Protein AF-J2Z4X3-F1 (afdb_monomer_lite)

Secondary structure (DSSP, 8-state):
------TTSPPTTPPPPSTTPPPTT---SHHHHHHHHHHTS-GGG-TT--EEEEEE-HHHH-SSHHHHHHHHHHHHHHHHHTT--EEEEEE--HHHHHHHHH-GGG-TT-EEE-SSSEEEGGGS-HHHHHHHHHS--BS--

Organism: NCBI:txid1185325

Radius of gyration: 15.67 Å; chains: 1; bounding box: 41×29×43 Å

InterPro domains:
  IPR001150 Glycine radical domain [PF01228] (16-121)
  IPR001150 Glycine radical domain [PS51149] (18-141)
  IPR019777 Formate C-acetyltransferase glycine radical, conserved site [PS00850] (111-119)
  IPR050244 Autonomous Glycyl Radical Cofactor [PTHR30191] (1-140)

Foldseek 3Di:
DCDAQDPVGDHPPDDAAAFQFDGQPPDDPFDLVRLLVQQPPDCVVVVVDGWDEAAAEQVQQHPDPVSNVVSVVVSVVVSVVSNNTYYHYHHDDLVVLVVCLVCVVVQVPCWGDGHRDIDRLVPDDPVVSVVVSSHDHTPHD

Sequence (141 aa):
KNTGTTPNGRQAGEPFSPGANPAYGAEQNGALASLLSTAKIPYKYARDGISNTFGVTPRTLGNDISSQEDTLVNMVDGYMENKGMHLNINVFNRDTLKDAQAHPEKYPTLTVRVSGYCVYFADLTKEQQDDVISRTYFEAM

pLDDT: mean 95.22, std 3.19, range [82.31, 98.25]

Structure (mmCIF, N/CA/C/O backbone):
data_AF-J2Z4X3-F1
#
_entry.id   AF-J2Z4X3-F1
#
loop_
_atom_site.group_PDB
_atom_site.id
_atom_site.type_symbol
_atom_site.label_atom_id
_atom_site.label_alt_id
_atom_site.label_comp_id
_atom_site.label_asym_id
_atom_site.label_entity_id
_atom_site.label_seq_id
_atom_site.pdbx_PDB_ins_code
_atom_site.Cartn_x
_atom_site.Cartn_y
_atom_site.Cartn_z
_atom_site.occupancy
_atom_site.B_iso_or_equiv
_atom_site.auth_seq_id
_atom_site.auth_comp_id
_atom_site.auth_asym_id
_atom_site.auth_atom_id
_atom_site.pdbx_PDB_model_num
ATOM 1 N N . LYS A 1 1 ? -6.442 -7.271 -17.868 1.00 86.06 1 LYS A N 1
ATOM 2 C CA . LYS A 1 1 ? -7.444 -7.772 -18.849 1.00 86.06 1 LYS A CA 1
ATOM 3 C C . LYS A 1 1 ? -6.843 -8.172 -20.195 1.00 86.06 1 LYS A C 1
ATOM 5 O O . LYS A 1 1 ? -6.970 -9.329 -20.556 1.00 86.06 1 LYS A O 1
ATOM 10 N N . ASN A 1 2 ? -6.139 -7.288 -20.908 1.00 95.69 2 ASN A N 1
ATOM 11 C CA . ASN A 1 2 ? -5.656 -7.576 -22.274 1.00 95.69 2 ASN A CA 1
ATOM 12 C C . ASN A 1 2 ? -4.295 -8.301 -22.343 1.00 95.69 2 ASN A C 1
ATOM 14 O O . ASN A 1 2 ? -3.646 -8.291 -23.383 1.00 95.69 2 ASN A O 1
ATOM 18 N N . THR A 1 3 ? -3.853 -8.914 -21.245 1.00 96.75 3 THR A N 1
ATOM 19 C CA . THR A 1 3 ? -2.554 -9.593 -21.157 1.00 96.75 3 THR A CA 1
ATOM 20 C C . THR A 1 3 ? -2.775 -11.050 -20.775 1.00 96.75 3 THR A C 1
ATOM 22 O O . THR A 1 3 ? -3.434 -11.326 -19.766 1.00 96.75 3 THR A O 1
ATOM 25 N N . GLY A 1 4 ? -2.211 -11.969 -21.564 1.00 98.12 4 GLY A N 1
ATOM 26 C CA . GLY A 1 4 ? -2.208 -13.406 -21.276 1.00 98.12 4 GLY A CA 1
ATOM 27 C C . GLY A 1 4 ? -1.395 -13.763 -20.027 1.00 98.12 4 GLY A C 1
ATOM 28 O O . GLY A 1 4 ? -0.833 -12.886 -19.371 1.00 98.12 4 GLY A O 1
ATOM 29 N N . THR A 1 5 ? -1.340 -15.048 -19.685 1.00 97.75 5 THR A N 1
ATOM 30 C CA . THR A 1 5 ? -0.544 -15.546 -18.552 1.00 97.75 5 THR A CA 1
ATOM 31 C C . THR A 1 5 ? 0.931 -15.161 -18.708 1.00 97.75 5 THR A C 1
ATOM 33 O O . THR A 1 5 ? 1.484 -15.263 -19.803 1.00 97.75 5 THR A O 1
ATOM 36 N N . THR A 1 6 ? 1.570 -14.703 -17.628 1.00 96.69 6 THR A N 1
ATOM 37 C CA . THR A 1 6 ? 2.974 -14.249 -17.635 1.00 96.69 6 THR A CA 1
ATOM 38 C C . THR A 1 6 ? 3.897 -15.198 -16.855 1.00 96.69 6 THR A C 1
ATOM 40 O O . THR A 1 6 ? 3.429 -15.891 -15.952 1.00 96.69 6 THR A O 1
ATOM 43 N N . PRO A 1 7 ? 5.218 -15.237 -17.147 1.00 96.94 7 PRO A N 1
ATOM 44 C CA . PRO A 1 7 ? 6.154 -16.182 -16.513 1.00 96.94 7 PRO A CA 1
ATOM 45 C C . PRO A 1 7 ? 6.266 -16.089 -14.986 1.00 96.94 7 PRO A C 1
ATOM 47 O O . PRO A 1 7 ? 6.713 -17.034 -14.350 1.00 96.94 7 PRO A O 1
ATOM 50 N N . ASN A 1 8 ? 5.849 -14.970 -14.387 1.00 93.25 8 ASN A N 1
ATOM 51 C CA . ASN A 1 8 ? 5.775 -14.808 -12.933 1.00 93.25 8 ASN A CA 1
ATOM 52 C C . ASN A 1 8 ? 4.566 -15.523 -12.289 1.00 93.25 8 ASN A C 1
ATOM 54 O O . ASN A 1 8 ? 4.345 -15.359 -11.096 1.00 93.25 8 ASN A O 1
ATOM 58 N N . GLY A 1 9 ? 3.761 -16.259 -13.064 1.00 94.00 9 GLY A N 1
ATOM 59 C CA . GLY A 1 9 ? 2.614 -17.032 -12.579 1.00 94.00 9 GLY A CA 1
ATOM 60 C C . GLY A 1 9 ? 1.271 -16.294 -12.589 1.00 94.00 9 GLY A C 1
ATOM 61 O O . GLY A 1 9 ? 0.242 -16.940 -12.391 1.00 94.00 9 GLY A O 1
ATOM 62 N N . ARG A 1 10 ? 1.249 -14.981 -12.870 1.00 94.38 10 ARG A N 1
ATOM 63 C CA . ARG A 1 10 ? 0.004 -14.202 -13.007 1.00 94.38 10 ARG A CA 1
ATOM 64 C C . ARG A 1 10 ? -0.816 -14.725 -14.190 1.00 94.38 10 ARG A C 1
ATOM 66 O O . ARG A 1 10 ? -0.295 -14.837 -15.304 1.00 94.38 10 ARG A O 1
ATOM 73 N N . GLN A 1 11 ? -2.095 -15.010 -13.966 1.00 95.38 11 GLN A N 1
ATOM 74 C CA . GLN A 1 11 ? -2.986 -15.600 -14.964 1.00 95.38 11 GLN A CA 1
ATOM 75 C C . GLN A 1 11 ? -3.480 -14.572 -15.987 1.00 95.38 11 GLN A C 1
ATOM 77 O O . GLN A 1 11 ? -3.442 -13.354 -15.778 1.00 95.38 11 GLN A O 1
ATOM 82 N N . ALA A 1 12 ? -3.945 -15.058 -17.138 1.00 97.00 12 ALA A N 1
ATOM 83 C CA . ALA A 1 12 ? -4.547 -14.210 -18.158 1.00 97.00 12 ALA A CA 1
ATOM 84 C C . ALA A 1 12 ? -5.701 -13.380 -17.573 1.00 97.00 12 ALA A C 1
ATOM 86 O O . ALA A 1 12 ? -6.547 -13.883 -16.841 1.00 97.00 12 ALA A O 1
ATOM 87 N N . GLY A 1 13 ? -5.736 -12.089 -17.901 1.00 92.69 13 GLY A N 1
ATOM 88 C CA . GLY A 1 13 ? -6.822 -11.205 -17.478 1.00 92.69 13 GLY A CA 1
ATOM 89 C C . GLY A 1 13 ? -6.645 -10.539 -16.110 1.00 92.69 13 GLY A C 1
ATOM 90 O O . GLY A 1 13 ? -7.099 -9.398 -15.984 1.00 92.69 13 GLY A O 1
ATOM 91 N N . GLU A 1 14 ? -5.932 -11.165 -15.165 1.00 91.00 14 GLU A N 1
ATOM 92 C CA . GLU A 1 14 ? -5.686 -10.625 -13.814 1.00 91.00 14 GLU A CA 1
ATOM 93 C C . GLU A 1 14 ? -5.062 -9.212 -13.833 1.00 91.00 14 GLU A C 1
ATOM 95 O O . GLU A 1 14 ? -4.327 -8.863 -14.767 1.00 91.00 14 GLU A O 1
ATOM 100 N N . PRO A 1 15 ? -5.339 -8.363 -12.833 1.00 89.56 15 PRO A N 1
ATOM 101 C CA . PRO A 1 15 ? -4.720 -7.044 -12.738 1.00 89.56 15 PRO A CA 1
ATOM 102 C C . PRO A 1 15 ? -3.194 -7.132 -12.559 1.00 89.56 15 PRO A C 1
ATOM 104 O O . PRO A 1 15 ? -2.659 -8.094 -12.009 1.00 89.56 15 PRO A O 1
ATOM 107 N N . PHE A 1 16 ? -2.485 -6.112 -13.047 1.00 91.88 16 PHE A N 1
ATOM 108 C CA . PHE A 1 16 ? -1.125 -5.829 -12.589 1.00 91.88 16 PHE A CA 1
ATOM 109 C C . PHE A 1 16 ? -1.182 -5.030 -11.289 1.00 91.88 16 PHE A C 1
ATOM 111 O O . PHE A 1 16 ? -2.195 -4.400 -10.989 1.00 91.88 16 PHE A O 1
ATOM 118 N N . SER A 1 17 ? -0.073 -5.014 -10.556 1.00 91.38 17 SER A N 1
ATOM 119 C CA . SER A 1 17 ? 0.077 -4.124 -9.413 1.00 91.38 17 SER A CA 1
ATOM 120 C C . SER A 1 17 ? 0.011 -2.647 -9.846 1.00 91.38 17 SER A C 1
ATOM 122 O O . SER A 1 17 ? 0.389 -2.307 -10.972 1.00 91.38 17 SER A O 1
ATOM 124 N N . PRO A 1 18 ? -0.497 -1.749 -8.983 1.00 91.69 18 PRO A N 1
ATOM 125 C CA . PRO A 1 18 ? -0.643 -0.339 -9.319 1.00 91.69 18 PRO A CA 1
ATOM 126 C C . PRO A 1 18 ? 0.721 0.359 -9.340 1.00 91.69 18 PRO A C 1
ATOM 128 O O . PRO A 1 18 ? 1.519 0.210 -8.419 1.00 91.69 18 PRO A O 1
ATOM 131 N N . GLY A 1 19 ? 0.976 1.174 -10.363 1.00 93.62 19 GLY A N 1
ATOM 132 C CA . GLY A 1 19 ? 2.198 1.974 -10.445 1.00 93.62 19 GLY A CA 1
ATOM 133 C C . GLY A 1 19 ? 3.475 1.130 -10.353 1.00 93.62 19 GLY A C 1
ATOM 134 O O . GLY A 1 19 ? 3.713 0.260 -11.185 1.00 93.62 19 GLY A O 1
ATOM 135 N N . ALA A 1 20 ? 4.306 1.423 -9.353 1.00 96.06 20 ALA A N 1
ATOM 136 C CA . ALA A 1 20 ? 5.591 0.775 -9.103 1.00 96.06 20 ALA A CA 1
ATOM 137 C C . ALA A 1 20 ? 5.541 -0.296 -7.997 1.00 96.06 20 ALA A C 1
ATOM 139 O O . ALA A 1 20 ? 6.591 -0.771 -7.563 1.00 96.06 20 ALA A O 1
ATOM 140 N N . ASN A 1 21 ? 4.348 -0.666 -7.522 1.00 94.62 21 ASN A N 1
ATOM 141 C CA . ASN A 1 21 ? 4.187 -1.700 -6.506 1.00 94.62 21 ASN A CA 1
ATOM 142 C C . ASN A 1 21 ? 4.754 -3.055 -6.967 1.00 94.62 21 ASN A C 1
ATOM 144 O O . ASN A 1 21 ? 4.632 -3.404 -8.151 1.00 94.62 21 ASN A O 1
ATOM 148 N N . PRO A 1 22 ? 5.267 -3.882 -6.038 1.00 93.06 22 PRO A N 1
ATOM 149 C CA . PRO A 1 22 ? 5.537 -5.285 -6.322 1.00 93.06 22 PRO A CA 1
ATOM 150 C C . PRO A 1 22 ? 4.289 -5.999 -6.849 1.00 93.06 22 PRO A C 1
ATOM 152 O O . PRO A 1 22 ? 3.156 -5.618 -6.550 1.00 93.06 22 PRO A O 1
ATOM 155 N N . ALA A 1 23 ? 4.497 -7.047 -7.646 1.00 90.81 23 ALA A N 1
ATOM 156 C CA . ALA A 1 23 ? 3.396 -7.900 -8.077 1.00 90.81 23 ALA A CA 1
ATOM 157 C C . ALA A 1 23 ? 2.704 -8.525 -6.855 1.00 90.81 23 ALA A C 1
ATOM 159 O O . ALA A 1 23 ? 3.366 -8.860 -5.874 1.00 90.81 23 ALA A O 1
ATOM 160 N N . TYR A 1 24 ? 1.388 -8.719 -6.929 1.00 85.44 24 TYR A N 1
ATOM 161 C CA . TYR A 1 24 ? 0.629 -9.293 -5.821 1.00 85.44 24 TYR A CA 1
ATOM 162 C C . TYR A 1 24 ? 1.191 -10.657 -5.401 1.00 85.44 24 TYR A C 1
ATOM 164 O O . TYR A 1 24 ? 1.399 -11.538 -6.235 1.00 85.44 24 TYR A O 1
ATOM 172 N N . GLY A 1 25 ? 1.470 -10.805 -4.103 1.00 82.31 25 GLY A N 1
ATOM 173 C CA . GLY A 1 25 ? 2.070 -12.010 -3.521 1.00 82.31 25 GLY A CA 1
ATOM 174 C C . GLY A 1 25 ? 3.597 -12.109 -3.649 1.00 82.31 25 GLY A C 1
ATOM 175 O O . GLY A 1 25 ? 4.185 -13.055 -3.122 1.00 82.31 25 GLY A O 1
ATOM 176 N N . ALA A 1 26 ? 4.260 -11.151 -4.307 1.00 87.25 26 ALA A N 1
ATOM 177 C CA . ALA A 1 26 ? 5.722 -11.112 -4.383 1.00 87.25 26 ALA A CA 1
ATOM 178 C C . ALA A 1 26 ? 6.370 -10.580 -3.092 1.00 87.25 26 ALA A C 1
ATOM 180 O O . ALA A 1 26 ? 7.555 -10.817 -2.854 1.00 87.25 26 ALA A O 1
ATOM 181 N N . GLU A 1 27 ? 5.625 -9.860 -2.251 1.00 88.06 27 GLU A N 1
ATOM 182 C CA . GLU A 1 27 ? 6.151 -9.335 -0.993 1.00 88.06 27 GLU A CA 1
ATOM 183 C C . GLU A 1 27 ? 6.170 -10.413 0.096 1.00 88.06 27 GLU A C 1
ATOM 185 O O . GLU A 1 27 ? 5.135 -10.772 0.647 1.00 88.06 27 GLU A O 1
ATOM 190 N N . GLN A 1 28 ? 7.361 -10.918 0.430 1.00 87.00 28 GLN A N 1
ATOM 191 C CA . GLN A 1 28 ? 7.529 -12.003 1.415 1.00 87.00 28 GLN A CA 1
ATOM 192 C C . GLN A 1 28 ? 8.385 -11.624 2.633 1.00 87.00 28 GLN A C 1
ATOM 194 O O . GLN A 1 28 ? 8.556 -12.433 3.536 1.00 87.00 28 GLN A O 1
ATOM 199 N N . ASN A 1 29 ? 8.918 -10.397 2.671 1.00 92.44 29 ASN A N 1
ATOM 200 C CA . ASN A 1 29 ? 9.919 -9.967 3.658 1.00 92.44 29 ASN A CA 1
ATOM 201 C C . ASN A 1 29 ? 9.482 -8.747 4.495 1.00 92.44 29 ASN A C 1
ATOM 203 O O . ASN A 1 29 ? 10.336 -8.030 5.005 1.00 92.44 29 ASN A O 1
ATOM 207 N N . GLY A 1 30 ? 8.176 -8.485 4.601 1.00 92.75 30 GLY A N 1
ATOM 208 C CA . GLY A 1 30 ? 7.639 -7.380 5.407 1.00 92.75 30 GLY A CA 1
ATOM 209 C C . GLY A 1 3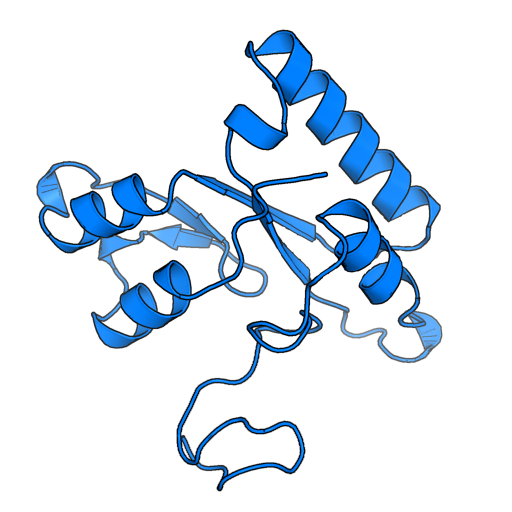0 ? 7.545 -6.029 4.687 1.00 92.75 30 GLY A C 1
ATOM 210 O O . GLY A 1 30 ? 7.945 -5.871 3.524 1.00 92.75 30 GLY A O 1
ATOM 211 N N . ALA A 1 31 ? 6.966 -5.059 5.394 1.00 94.00 31 ALA A N 1
ATOM 212 C CA . ALA A 1 31 ? 6.672 -3.717 4.904 1.00 94.00 31 ALA A CA 1
ATOM 213 C C . ALA A 1 31 ? 7.931 -2.947 4.486 1.00 94.00 31 ALA A C 1
ATOM 215 O O . ALA A 1 31 ? 7.997 -2.423 3.369 1.00 94.00 31 ALA A O 1
ATOM 216 N N . LEU A 1 32 ? 8.952 -2.904 5.345 1.00 95.12 32 LEU A N 1
ATOM 217 C CA . LEU A 1 32 ? 10.172 -2.132 5.111 1.00 95.12 32 LEU A CA 1
ATOM 218 C C . LEU A 1 32 ? 10.943 -2.658 3.904 1.00 95.12 32 LEU A C 1
ATOM 220 O O . LEU A 1 32 ? 11.414 -1.873 3.081 1.00 95.12 32 LEU A O 1
ATOM 224 N N . ALA A 1 33 ? 11.025 -3.979 3.736 1.00 95.81 33 ALA A N 1
ATOM 225 C CA . ALA A 1 33 ? 11.686 -4.573 2.578 1.00 95.81 33 ALA A CA 1
ATOM 226 C C . ALA A 1 33 ? 10.986 -4.196 1.258 1.00 95.81 33 ALA A C 1
ATOM 228 O O . ALA A 1 33 ? 11.661 -3.915 0.261 1.00 95.81 33 ALA A O 1
ATOM 229 N N . SER A 1 34 ? 9.649 -4.148 1.248 1.00 95.81 34 SER A N 1
ATOM 230 C CA . SER A 1 34 ? 8.866 -3.710 0.084 1.00 95.81 34 SER A CA 1
ATOM 231 C C . SER A 1 34 ? 9.103 -2.228 -0.239 1.00 95.81 34 SER A C 1
ATOM 233 O O . SER A 1 34 ? 9.419 -1.870 -1.383 1.00 95.81 34 SER A O 1
ATOM 235 N N . LEU A 1 35 ? 9.053 -1.366 0.782 1.00 96.69 35 LEU A N 1
ATOM 236 C CA . LEU A 1 35 ? 9.318 0.067 0.644 1.00 96.69 35 LEU A CA 1
ATOM 237 C C . LEU A 1 35 ? 10.732 0.329 0.112 1.00 96.69 35 LEU A C 1
ATOM 239 O O . LEU A 1 35 ? 10.895 1.009 -0.903 1.00 96.69 35 LEU A O 1
ATOM 243 N N . LEU A 1 36 ? 11.752 -0.276 0.723 1.00 96.81 36 LEU A N 1
ATOM 244 C CA . LEU A 1 36 ? 13.150 -0.114 0.316 1.00 96.81 36 LEU A CA 1
ATOM 245 C C . LEU A 1 36 ? 13.441 -0.707 -1.068 1.00 96.81 36 LEU A C 1
ATOM 247 O O . LEU A 1 36 ? 14.344 -0.240 -1.759 1.00 96.81 36 LEU A O 1
ATOM 251 N N . SER A 1 37 ? 12.683 -1.713 -1.509 1.00 96.88 37 SER A N 1
ATOM 252 C CA . SER A 1 37 ? 12.787 -2.224 -2.882 1.00 96.88 37 SER A CA 1
ATOM 253 C C . SER A 1 37 ? 12.279 -1.201 -3.894 1.00 96.88 37 SER A C 1
ATOM 255 O O . SER A 1 37 ? 12.948 -0.945 -4.894 1.00 96.88 37 SER A O 1
ATOM 257 N N . THR A 1 38 ? 11.150 -0.555 -3.603 1.00 96.69 38 THR A N 1
ATOM 258 C CA . THR A 1 38 ? 10.578 0.486 -4.471 1.00 96.69 38 THR A CA 1
ATOM 259 C C . THR A 1 38 ? 11.445 1.748 -4.494 1.00 96.69 38 THR A C 1
ATOM 261 O O . THR A 1 38 ? 11.625 2.362 -5.544 1.00 96.69 38 THR A O 1
ATOM 264 N N . ALA A 1 39 ? 12.050 2.112 -3.359 1.00 97.69 39 ALA A N 1
ATOM 265 C CA . ALA A 1 39 ? 12.937 3.272 -3.235 1.00 97.69 39 ALA A CA 1
ATOM 266 C C . ALA A 1 39 ? 14.198 3.182 -4.123 1.00 97.69 39 ALA A C 1
ATOM 268 O O . ALA A 1 39 ? 14.789 4.197 -4.487 1.00 97.69 39 ALA A O 1
ATOM 269 N N . LYS A 1 40 ? 14.594 1.971 -4.542 1.00 97.75 40 LYS A N 1
ATOM 270 C CA . LYS A 1 40 ? 15.730 1.761 -5.456 1.00 97.75 40 LYS A CA 1
ATOM 271 C C . LYS A 1 40 ? 15.450 2.194 -6.894 1.00 97.75 40 LYS A C 1
ATOM 273 O O . LYS A 1 40 ? 16.398 2.281 -7.678 1.00 97.75 40 LYS A O 1
ATOM 278 N N . ILE A 1 41 ? 14.192 2.442 -7.271 1.00 97.69 41 ILE A N 1
ATOM 279 C CA . ILE A 1 41 ? 13.851 2.859 -8.632 1.00 97.69 41 ILE A CA 1
ATOM 280 C C . ILE A 1 41 ? 14.428 4.266 -8.871 1.00 97.69 41 ILE A C 1
ATOM 282 O O . ILE A 1 41 ? 14.057 5.224 -8.193 1.00 97.69 41 ILE A O 1
ATOM 286 N N . PRO A 1 42 ? 15.351 4.432 -9.833 1.00 96.88 42 PRO A N 1
ATOM 287 C CA . PRO A 1 42 ? 16.065 5.689 -10.008 1.00 96.88 42 PRO A CA 1
ATOM 288 C C . PRO A 1 42 ? 15.158 6.763 -10.620 1.00 96.88 42 PRO A C 1
ATOM 290 O O . PRO A 1 42 ? 14.951 6.790 -11.834 1.00 96.88 42 PRO A O 1
ATOM 293 N N . TYR A 1 43 ? 14.709 7.721 -9.803 1.00 96.62 43 TYR A N 1
ATOM 294 C CA . TYR A 1 43 ? 13.852 8.833 -10.244 1.00 96.62 43 TYR A CA 1
ATOM 295 C C . TYR A 1 43 ? 14.397 9.605 -11.457 1.00 96.62 43 TYR A C 1
ATOM 297 O O . TYR A 1 43 ? 13.634 10.035 -12.317 1.00 96.62 43 TYR A O 1
ATOM 305 N N . LYS A 1 44 ? 15.726 9.702 -11.613 1.00 97.12 44 LYS A N 1
ATOM 306 C CA . LYS A 1 44 ? 16.347 10.326 -12.798 1.00 97.12 44 LYS A CA 1
ATOM 307 C C . LYS A 1 44 ? 15.892 9.723 -14.138 1.00 97.12 44 LYS A C 1
ATOM 309 O O . LYS A 1 44 ? 15.930 10.426 -15.144 1.00 97.12 44 LYS A O 1
ATOM 314 N N . TYR A 1 45 ? 15.465 8.458 -14.151 1.00 97.81 45 TYR A N 1
ATOM 315 C CA . TYR A 1 45 ? 14.945 7.764 -15.334 1.00 97.81 45 TYR A CA 1
ATOM 316 C C . TYR A 1 45 ? 13.411 7.658 -15.350 1.00 97.81 45 TYR A C 1
ATOM 318 O O . TYR A 1 45 ? 12.852 7.202 -16.339 1.00 97.81 45 TYR A O 1
ATOM 326 N N . ALA A 1 46 ? 12.732 8.110 -14.294 1.00 97.06 46 ALA A N 1
ATOM 327 C CA . ALA A 1 46 ? 11.279 8.072 -14.134 1.00 97.06 46 ALA A CA 1
ATOM 328 C C . ALA A 1 46 ? 10.765 9.422 -13.601 1.00 97.06 46 ALA A C 1
ATOM 330 O O . ALA A 1 46 ? 10.080 9.490 -12.584 1.00 97.06 46 ALA A O 1
ATOM 331 N N . ARG A 1 47 ? 11.139 10.518 -14.279 1.00 96.44 47 ARG A N 1
ATOM 332 C CA . ARG A 1 47 ? 10.849 11.897 -13.834 1.00 96.44 47 ARG A CA 1
ATOM 333 C C . ARG A 1 47 ? 9.367 12.283 -13.872 1.00 96.44 47 ARG A C 1
ATOM 335 O O . ARG A 1 47 ? 9.007 13.291 -13.284 1.00 96.44 47 ARG A O 1
ATOM 342 N N . ASP A 1 48 ? 8.538 11.492 -14.548 1.00 96.75 48 ASP A N 1
ATOM 343 C CA . ASP A 1 48 ? 7.074 11.628 -14.516 1.00 96.75 48 ASP A CA 1
ATOM 344 C C . ASP A 1 48 ? 6.464 11.034 -13.232 1.00 96.75 48 ASP A C 1
ATOM 346 O O . ASP A 1 48 ? 5.366 11.381 -12.814 1.00 96.75 48 ASP A O 1
ATOM 350 N N . GLY A 1 49 ? 7.229 10.181 -12.552 1.00 95.25 49 GLY A N 1
ATOM 351 C CA . GLY A 1 49 ? 6.975 9.766 -11.191 1.00 95.25 49 GLY A CA 1
ATOM 352 C C . GLY A 1 49 ? 7.021 8.261 -10.957 1.00 95.25 49 GLY A C 1
ATOM 353 O O . GLY A 1 49 ? 7.101 7.453 -11.877 1.00 95.25 49 GLY A O 1
ATOM 354 N N . ILE A 1 50 ? 7.013 7.889 -9.678 1.00 97.44 50 ILE A N 1
ATOM 355 C CA . ILE A 1 50 ? 7.134 6.521 -9.174 1.00 97.44 50 ILE A CA 1
ATOM 356 C C . ILE A 1 50 ? 6.081 6.379 -8.078 1.00 97.44 50 ILE A C 1
ATOM 358 O O . ILE A 1 50 ? 6.326 6.70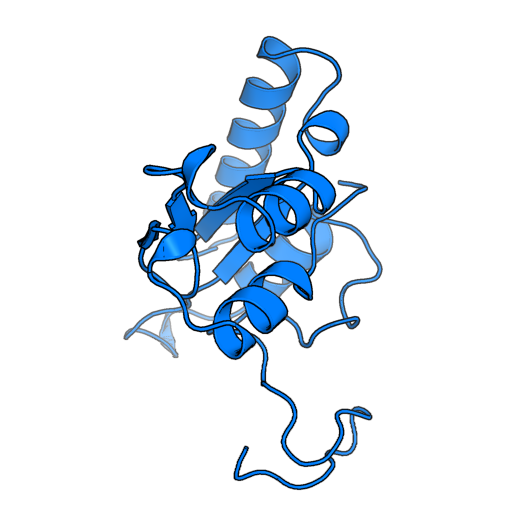5 -6.918 1.00 97.44 50 ILE A O 1
ATOM 362 N N . SER A 1 51 ? 4.878 5.956 -8.461 1.00 97.38 51 SER A N 1
ATOM 363 C CA . SER A 1 51 ? 3.775 5.791 -7.516 1.00 97.38 51 SER A CA 1
ATOM 364 C C . SER A 1 51 ? 3.901 4.470 -6.764 1.00 97.38 51 SER A C 1
ATOM 366 O O . SER A 1 51 ? 3.916 3.412 -7.388 1.00 97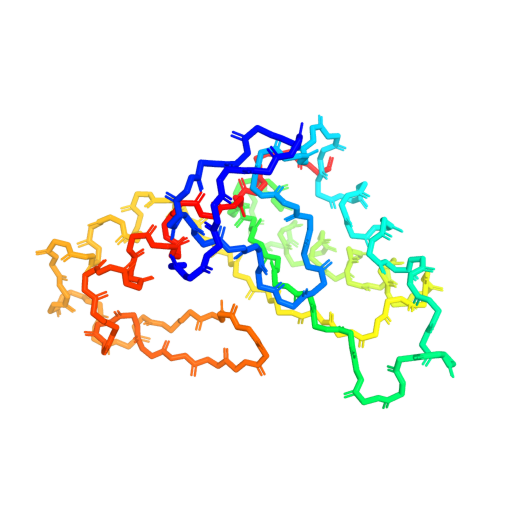.38 51 SER A O 1
ATOM 368 N N . ASN A 1 52 ? 3.948 4.530 -5.436 1.00 96.88 52 ASN A N 1
ATOM 369 C CA . ASN A 1 52 ? 3.808 3.377 -4.553 1.00 96.88 52 ASN A CA 1
ATOM 370 C C . ASN A 1 52 ? 2.535 3.504 -3.703 1.00 96.88 52 ASN A C 1
ATOM 372 O O . ASN A 1 52 ? 2.303 4.554 -3.098 1.00 96.88 52 ASN A O 1
ATOM 376 N N . THR A 1 53 ? 1.719 2.453 -3.650 1.00 96.31 53 THR A N 1
ATOM 377 C CA . THR A 1 53 ? 0.513 2.360 -2.815 1.00 96.31 53 THR A CA 1
ATOM 378 C C . THR A 1 53 ? 0.682 1.286 -1.758 1.00 96.31 53 THR A C 1
ATOM 380 O O . THR A 1 53 ? 0.598 0.096 -2.039 1.00 96.31 53 THR A O 1
ATOM 383 N N . PHE A 1 54 ? 0.909 1.721 -0.528 1.00 95.56 54 PHE A N 1
ATOM 384 C CA . PHE A 1 54 ? 1.239 0.885 0.609 1.00 95.56 54 PHE A CA 1
ATOM 385 C C . PHE A 1 54 ? 0.019 0.672 1.511 1.00 95.56 54 PHE A C 1
ATOM 387 O O . PHE A 1 54 ? -0.678 1.623 1.875 1.00 95.56 54 PHE A O 1
ATOM 394 N N . GLY A 1 55 ? -0.247 -0.588 1.850 1.00 95.31 55 GLY A N 1
ATOM 395 C CA . GLY A 1 55 ? -1.292 -0.995 2.783 1.00 95.31 55 GLY A CA 1
ATOM 396 C C . GLY A 1 55 ? -0.683 -1.684 3.996 1.00 95.31 55 GLY A C 1
ATOM 397 O O . GLY A 1 55 ? 0.149 -2.572 3.844 1.00 95.31 55 GLY A O 1
ATOM 398 N N . VAL A 1 56 ? -1.107 -1.311 5.197 1.00 96.50 56 VAL A N 1
ATOM 399 C CA . VAL A 1 56 ? -0.642 -1.915 6.454 1.00 96.50 56 VAL A CA 1
ATOM 400 C C . VAL A 1 56 ? -1.803 -2.046 7.428 1.00 96.50 56 VAL A C 1
ATOM 402 O O . VAL A 1 56 ? -2.764 -1.274 7.359 1.00 96.50 56 VAL A O 1
ATOM 405 N N . THR A 1 57 ? -1.746 -3.027 8.326 1.00 96.56 57 THR A N 1
ATOM 406 C CA . THR A 1 57 ? -2.750 -3.123 9.391 1.00 96.56 57 THR A CA 1
ATOM 407 C C . THR A 1 57 ? -2.404 -2.184 10.555 1.00 96.56 57 THR A C 1
ATOM 409 O O . THR A 1 57 ? -1.222 -1.982 10.845 1.00 96.56 57 THR A O 1
ATOM 412 N N . PRO A 1 58 ? -3.398 -1.639 11.285 1.00 96.38 58 PRO A N 1
ATOM 413 C CA . PRO A 1 58 ? -3.134 -0.837 12.481 1.00 96.38 58 PRO A CA 1
ATOM 414 C C . PRO A 1 58 ? -2.241 -1.567 13.494 1.00 96.38 58 PRO A C 1
ATOM 416 O O . PRO A 1 58 ? -1.325 -0.981 14.062 1.00 96.38 58 PRO A O 1
ATOM 419 N N . ARG A 1 59 ? -2.467 -2.877 13.675 1.00 95.31 59 ARG A N 1
ATOM 420 C CA . ARG A 1 59 ? -1.721 -3.699 14.635 1.00 95.31 59 ARG A CA 1
ATOM 421 C C . ARG A 1 59 ? -0.237 -3.819 14.286 1.00 95.31 59 ARG A C 1
ATOM 423 O O . ARG A 1 59 ? 0.582 -3.905 15.194 1.00 95.31 59 ARG A O 1
ATOM 430 N N . THR A 1 60 ? 0.100 -3.824 13.000 1.00 95.19 60 THR A N 1
ATOM 431 C CA . THR A 1 60 ? 1.490 -3.878 12.527 1.00 95.19 60 THR A CA 1
ATOM 432 C C . THR A 1 60 ? 2.246 -2.588 12.817 1.00 95.19 60 THR A C 1
ATOM 434 O O . THR A 1 60 ? 3.438 -2.645 13.096 1.00 95.19 60 THR A O 1
ATOM 437 N N . LEU A 1 61 ? 1.559 -1.442 12.794 1.00 97.00 61 LEU A N 1
ATOM 438 C CA . LEU A 1 61 ? 2.158 -0.155 13.149 1.00 97.00 61 LEU A CA 1
ATOM 439 C C . LEU A 1 61 ? 2.359 -0.004 14.661 1.00 97.00 61 LEU A C 1
ATOM 441 O O . LEU A 1 61 ? 3.243 0.727 15.083 1.00 97.00 61 LEU A O 1
ATOM 445 N N . GLY A 1 62 ? 1.558 -0.671 15.491 1.00 96.44 62 GLY A N 1
ATOM 446 C CA . GLY A 1 62 ? 1.693 -0.551 16.938 1.00 96.44 62 GLY A CA 1
ATOM 447 C C . GLY A 1 62 ? 0.487 -1.056 17.720 1.00 96.44 62 GLY A C 1
ATOM 448 O O . GLY A 1 62 ? -0.589 -1.315 17.172 1.00 96.44 62 GLY A O 1
ATOM 449 N N . ASN A 1 63 ? 0.669 -1.198 19.034 1.00 95.94 63 ASN A N 1
ATOM 450 C CA . ASN A 1 63 ? -0.377 -1.680 19.943 1.00 95.94 63 ASN A CA 1
ATOM 451 C C . ASN A 1 63 ? -1.298 -0.558 20.444 1.00 95.94 63 ASN A C 1
ATOM 453 O O . ASN A 1 63 ? -2.399 -0.839 20.914 1.00 95.94 63 ASN A O 1
ATOM 457 N N . ASP A 1 64 ? -0.857 0.690 20.329 1.00 97.00 64 ASP A N 1
ATOM 458 C CA . ASP A 1 64 ? -1.581 1.898 20.712 1.00 97.00 64 ASP A CA 1
ATOM 459 C C . ASP A 1 64 ? -1.325 3.025 19.700 1.00 97.00 64 ASP A C 1
ATOM 461 O O . ASP A 1 64 ? -0.392 2.949 18.900 1.00 97.00 64 ASP A O 1
ATOM 465 N N . ILE A 1 65 ? -2.151 4.072 19.738 1.00 96.69 65 ILE A N 1
ATOM 466 C CA . ILE A 1 65 ? -2.098 5.172 18.765 1.00 96.69 65 ILE A CA 1
ATOM 467 C C . ILE A 1 65 ? -0.732 5.867 18.743 1.00 96.69 65 ILE A C 1
ATOM 469 O O . ILE A 1 65 ? -0.215 6.110 17.659 1.00 96.69 65 ILE A O 1
ATOM 473 N N . SER A 1 66 ? -0.111 6.110 19.902 1.00 98.00 66 SER A N 1
ATOM 474 C CA . SER A 1 66 ? 1.199 6.773 19.962 1.00 98.00 66 SER A CA 1
ATOM 475 C C . SER A 1 66 ? 2.255 5.934 19.246 1.00 98.00 66 SER A C 1
ATOM 477 O O . SER A 1 66 ? 2.971 6.434 18.385 1.00 98.00 66 SER A O 1
ATOM 479 N N . SER A 1 67 ? 2.301 4.628 19.531 1.00 97.31 67 SER A N 1
ATOM 480 C CA . SER A 1 67 ? 3.243 3.720 18.866 1.00 97.31 67 SER A CA 1
ATOM 481 C C . SER A 1 67 ? 2.995 3.596 17.355 1.00 97.31 67 SER A C 1
ATOM 483 O O . SER A 1 67 ? 3.946 3.450 16.586 1.00 97.31 67 SER A O 1
ATOM 485 N N . GLN A 1 68 ? 1.730 3.677 16.922 1.00 97.75 68 GLN A N 1
ATOM 486 C CA . GLN A 1 68 ? 1.352 3.637 15.509 1.00 97.75 68 GLN A CA 1
ATOM 487 C C . GLN A 1 68 ? 1.808 4.890 14.765 1.00 97.75 68 GLN A C 1
ATOM 489 O O . GLN A 1 68 ? 2.345 4.778 13.663 1.00 97.75 68 GLN A O 1
ATOM 494 N N . GLU A 1 69 ? 1.613 6.063 15.366 1.00 98.06 69 GLU A N 1
ATOM 495 C CA . GLU A 1 69 ? 2.074 7.343 14.829 1.00 98.06 69 GLU A CA 1
ATOM 496 C C . GLU A 1 69 ? 3.600 7.361 14.703 1.00 98.06 69 GLU A C 1
ATOM 498 O O . GLU A 1 69 ? 4.114 7.603 13.610 1.00 98.06 69 GLU A O 1
ATOM 503 N N . ASP A 1 70 ? 4.318 6.998 15.770 1.00 98.25 70 ASP A N 1
ATOM 504 C CA . ASP A 1 70 ? 5.784 6.967 15.781 1.00 98.25 70 ASP A CA 1
ATOM 505 C C . ASP A 1 70 ? 6.338 5.999 14.728 1.00 98.25 70 ASP A C 1
ATOM 507 O O . ASP A 1 70 ? 7.258 6.327 13.974 1.00 98.25 70 ASP A O 1
ATOM 511 N N . THR A 1 71 ? 5.768 4.795 14.632 1.00 98.00 71 THR A N 1
ATOM 512 C CA . THR A 1 71 ? 6.202 3.799 13.643 1.00 98.00 71 THR A CA 1
ATOM 513 C C . THR A 1 71 ? 5.928 4.276 12.224 1.00 98.00 71 THR A C 1
ATOM 515 O O . THR A 1 71 ? 6.777 4.104 11.347 1.00 98.00 71 THR A O 1
ATOM 518 N N . LEU A 1 72 ? 4.773 4.902 11.983 1.00 97.69 72 LEU A N 1
ATOM 519 C CA . LEU A 1 72 ? 4.426 5.417 10.666 1.00 97.69 72 LEU A CA 1
ATOM 520 C C . LEU A 1 72 ? 5.361 6.553 10.239 1.00 97.69 72 LEU A C 1
ATOM 522 O O . LEU A 1 72 ? 5.834 6.540 9.103 1.00 97.69 72 LEU A O 1
ATOM 526 N N . VAL A 1 73 ? 5.657 7.497 11.138 1.00 98.06 73 VAL A N 1
ATOM 527 C CA . VAL A 1 73 ? 6.604 8.594 10.884 1.00 98.06 73 VAL A CA 1
ATOM 528 C C . VAL A 1 73 ? 7.983 8.033 10.547 1.00 98.06 73 VAL A C 1
ATOM 530 O O . VAL A 1 73 ? 8.493 8.300 9.463 1.00 98.06 73 VAL A O 1
ATOM 533 N N . ASN A 1 74 ? 8.528 7.154 11.394 1.00 97.81 74 ASN A N 1
ATOM 534 C CA . ASN A 1 74 ? 9.844 6.546 11.170 1.00 97.81 74 ASN A CA 1
ATOM 535 C C . ASN A 1 74 ? 9.915 5.753 9.853 1.00 97.81 74 ASN A C 1
ATOM 537 O O . ASN A 1 74 ? 10.929 5.770 9.155 1.00 97.81 74 ASN A O 1
ATOM 541 N N . MET A 1 75 ? 8.836 5.054 9.491 1.00 97.56 75 MET A N 1
ATOM 542 C CA . MET A 1 75 ? 8.740 4.321 8.229 1.00 97.56 75 MET A CA 1
ATOM 543 C C . MET A 1 75 ? 8.767 5.266 7.020 1.00 97.56 75 MET A C 1
ATOM 545 O O . MET A 1 75 ? 9.443 4.979 6.028 1.00 97.56 75 MET A O 1
ATOM 549 N N . VAL A 1 76 ? 8.031 6.380 7.085 1.00 97.94 76 VAL A N 1
ATOM 550 C CA . VAL A 1 76 ? 8.008 7.391 6.021 1.00 97.94 76 VAL A CA 1
ATOM 551 C C . VAL A 1 76 ? 9.366 8.075 5.906 1.00 97.94 76 VAL A C 1
ATOM 553 O O . VAL A 1 76 ? 9.893 8.150 4.795 1.00 97.94 76 VAL A O 1
ATOM 556 N N . ASP A 1 77 ? 9.957 8.497 7.023 1.00 98.12 77 ASP A N 1
ATOM 557 C CA . ASP A 1 77 ? 11.280 9.125 7.053 1.00 98.12 77 ASP A CA 1
ATOM 558 C C . ASP A 1 77 ? 12.327 8.198 6.435 1.00 98.12 77 ASP A C 1
ATOM 560 O O . ASP A 1 77 ? 12.987 8.566 5.462 1.00 98.12 77 ASP A O 1
ATOM 564 N N . GLY A 1 78 ? 12.384 6.940 6.883 1.00 97.75 78 GLY A N 1
ATOM 565 C CA . GLY A 1 78 ? 13.291 5.944 6.319 1.00 97.75 78 GLY A CA 1
ATOM 566 C C . GLY A 1 78 ? 13.073 5.711 4.819 1.00 97.75 78 GLY A C 1
ATOM 567 O O . GLY A 1 78 ? 14.042 5.589 4.066 1.00 97.75 78 GLY A O 1
ATOM 568 N N . TYR A 1 79 ? 11.826 5.685 4.338 1.00 98.19 79 TYR A N 1
ATOM 569 C CA . TYR A 1 79 ? 11.539 5.549 2.905 1.00 98.19 79 TYR A CA 1
ATOM 570 C C . TYR A 1 79 ? 12.051 6.750 2.094 1.00 98.19 79 TYR A C 1
ATOM 572 O O . TYR A 1 79 ? 12.687 6.561 1.051 1.00 98.19 79 TYR A O 1
ATOM 580 N N . MET A 1 80 ? 11.813 7.972 2.575 1.00 97.19 80 MET A N 1
ATOM 581 C CA . MET A 1 80 ? 12.211 9.204 1.887 1.00 97.19 80 MET A CA 1
ATOM 582 C C . MET A 1 80 ? 13.730 9.421 1.924 1.00 97.19 80 MET A C 1
ATOM 584 O O . MET A 1 80 ? 14.326 9.761 0.900 1.00 97.19 80 MET A O 1
ATOM 588 N N . GLU A 1 81 ? 14.388 9.131 3.050 1.00 97.88 81 GLU A N 1
ATOM 589 C CA . GLU A 1 81 ? 15.854 9.140 3.170 1.00 97.88 81 GLU A CA 1
ATOM 590 C C . GLU A 1 81 ? 16.516 8.169 2.182 1.00 97.88 81 GLU A C 1
ATOM 592 O O . GLU A 1 81 ? 17.569 8.459 1.605 1.00 97.88 81 GLU A O 1
ATOM 597 N N . ASN A 1 82 ? 15.855 7.041 1.904 1.00 97.56 82 ASN A N 1
ATOM 598 C CA . ASN A 1 82 ? 16.290 6.055 0.916 1.00 97.56 82 ASN A CA 1
ATOM 599 C C . ASN A 1 82 ? 15.881 6.398 -0.526 1.00 97.56 82 ASN A C 1
ATOM 601 O O . ASN A 1 82 ? 15.962 5.544 -1.409 1.00 97.56 82 ASN A O 1
ATOM 605 N N . LYS A 1 83 ? 15.524 7.659 -0.797 1.00 97.44 83 LYS A N 1
ATOM 606 C CA . LYS A 1 83 ? 15.154 8.185 -2.124 1.00 97.44 83 LYS A CA 1
ATOM 607 C C . LYS A 1 83 ? 13.840 7.639 -2.682 1.00 97.44 83 LYS A C 1
ATOM 609 O O . LYS A 1 83 ? 13.609 7.723 -3.891 1.00 97.44 83 LYS A O 1
ATOM 614 N N . GLY A 1 84 ? 12.969 7.124 -1.815 1.00 97.25 84 GLY A N 1
ATOM 615 C CA . GLY A 1 84 ? 11.560 6.953 -2.139 1.00 97.25 84 GLY A CA 1
ATOM 616 C C . GLY A 1 84 ? 10.966 8.273 -2.634 1.00 97.25 84 GLY A C 1
ATOM 617 O O . GLY A 1 84 ? 11.321 9.337 -2.135 1.00 97.25 84 GLY A O 1
ATOM 618 N N . MET A 1 85 ? 10.112 8.218 -3.660 1.00 96.44 85 MET A N 1
ATOM 619 C CA . MET A 1 85 ? 9.586 9.437 -4.288 1.00 96.44 85 MET A CA 1
ATOM 620 C C . MET A 1 85 ? 8.164 9.758 -3.824 1.00 96.44 85 MET A C 1
ATOM 622 O O . MET A 1 85 ? 7.889 10.873 -3.394 1.00 96.44 85 MET A O 1
ATOM 626 N N . HIS A 1 86 ? 7.252 8.791 -3.909 1.00 97.31 86 HIS A N 1
ATOM 627 C CA . HIS A 1 86 ? 5.847 8.978 -3.563 1.00 97.31 86 HIS A CA 1
ATOM 628 C C . HIS A 1 86 ? 5.342 7.774 -2.777 1.00 97.31 86 HIS A C 1
ATOM 630 O O . HIS A 1 86 ? 5.594 6.628 -3.156 1.00 97.31 86 HIS A O 1
ATOM 636 N N . LEU A 1 87 ? 4.523 8.034 -1.757 1.00 97.31 87 LEU A N 1
ATOM 637 C CA . LEU A 1 87 ? 3.879 6.997 -0.965 1.00 97.31 87 LEU A CA 1
ATOM 638 C C . LEU A 1 87 ? 2.406 7.327 -0.695 1.00 97.31 87 LEU A C 1
ATOM 640 O O . LEU A 1 87 ? 2.084 8.312 -0.038 1.00 97.31 87 LEU A O 1
ATOM 644 N N . ASN A 1 88 ? 1.510 6.468 -1.174 1.00 97.06 88 ASN A N 1
ATOM 645 C CA . ASN A 1 88 ? 0.138 6.381 -0.683 1.00 97.06 88 ASN A CA 1
ATOM 646 C C . ASN A 1 88 ? 0.102 5.424 0.501 1.00 97.06 88 ASN A C 1
ATOM 648 O 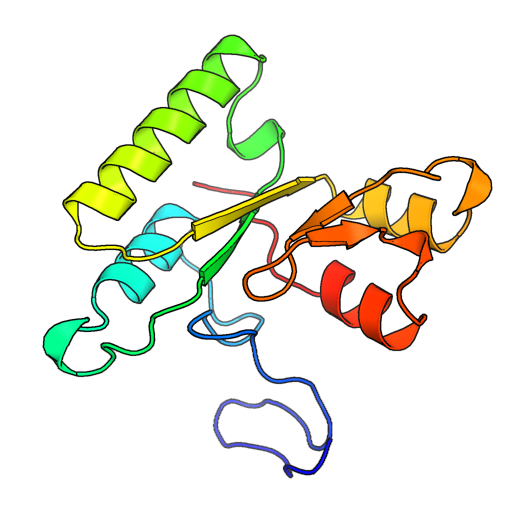O . ASN A 1 88 ? 0.668 4.339 0.409 1.00 97.06 88 ASN A O 1
ATOM 652 N N . ILE A 1 89 ? -0.611 5.792 1.561 1.00 97.25 89 ILE A N 1
ATOM 653 C CA . ILE A 1 89 ? -0.714 4.982 2.774 1.00 97.25 89 ILE A CA 1
ATOM 654 C C . ILE A 1 89 ? -2.186 4.682 3.046 1.00 97.25 89 ILE A C 1
ATOM 656 O O . ILE A 1 89 ? -3.008 5.594 3.139 1.00 97.25 89 ILE A O 1
ATOM 660 N N . ASN A 1 90 ? -2.497 3.398 3.184 1.00 97.19 90 ASN A N 1
ATOM 661 C CA . ASN A 1 90 ? -3.763 2.889 3.684 1.00 97.19 90 ASN A CA 1
ATOM 662 C C . ASN A 1 90 ? -3.504 2.123 4.985 1.00 97.19 90 ASN A C 1
ATOM 664 O O . ASN A 1 90 ? -2.721 1.172 4.988 1.00 97.19 90 ASN A O 1
ATOM 668 N N . VAL A 1 91 ? -4.192 2.498 6.061 1.00 96.94 91 VAL A N 1
ATOM 669 C CA . VAL A 1 91 ? -4.121 1.797 7.351 1.00 96.94 91 VAL A CA 1
ATOM 670 C C . VAL A 1 91 ? -5.476 1.149 7.617 1.00 96.94 91 VAL A C 1
ATOM 672 O O . VAL A 1 91 ? -6.389 1.799 8.119 1.00 96.94 91 VAL A O 1
ATOM 675 N N . PHE A 1 92 ? -5.636 -0.117 7.223 1.00 95.00 92 PHE A N 1
ATOM 676 C CA . PHE A 1 92 ? -6.920 -0.825 7.293 1.00 95.00 92 PHE A CA 1
ATOM 677 C C . PHE A 1 92 ? -6.757 -2.288 7.692 1.00 95.00 92 PHE A C 1
ATOM 679 O O . PHE A 1 92 ? -5.752 -2.927 7.390 1.00 95.00 92 PHE A O 1
ATOM 686 N N . ASN A 1 93 ? -7.813 -2.837 8.291 1.00 94.19 93 ASN A N 1
ATOM 687 C CA . ASN A 1 93 ? -8.024 -4.278 8.332 1.00 94.19 93 ASN A CA 1
ATOM 688 C C . ASN A 1 93 ? -8.801 -4.703 7.084 1.00 94.19 93 ASN A C 1
ATOM 690 O O . ASN A 1 93 ? -9.767 -4.042 6.694 1.00 94.19 93 ASN A O 1
ATOM 694 N N . ARG A 1 94 ? -8.426 -5.836 6.480 1.00 93.81 94 ARG A N 1
ATOM 695 C CA . ARG A 1 94 ? -9.109 -6.361 5.286 1.00 93.81 94 ARG A CA 1
ATOM 696 C C . ARG A 1 94 ? -10.606 -6.591 5.532 1.00 93.81 94 ARG A C 1
ATOM 698 O O . ARG A 1 94 ? -11.413 -6.367 4.634 1.00 93.81 94 ARG A O 1
ATOM 705 N N . ASP A 1 95 ? -10.980 -6.967 6.752 1.00 96.06 95 ASP A N 1
ATOM 706 C CA . ASP A 1 95 ? -12.379 -7.179 7.131 1.00 96.06 95 ASP A CA 1
ATOM 707 C C . ASP A 1 95 ? -13.205 -5.888 7.127 1.00 96.06 95 ASP A C 1
ATOM 709 O O . ASP A 1 95 ? -14.376 -5.928 6.766 1.00 96.06 95 ASP A O 1
ATOM 713 N N . THR A 1 96 ? -12.598 -4.728 7.407 1.00 96.25 96 THR A N 1
ATOM 714 C CA . THR A 1 96 ? -13.279 -3.428 7.284 1.00 96.25 96 THR A CA 1
ATOM 715 C C . THR A 1 96 ? -13.688 -3.151 5.840 1.00 96.25 96 THR A C 1
ATOM 717 O O . THR A 1 96 ? -14.791 -2.679 5.593 1.00 96.25 96 THR A O 1
ATOM 720 N N . LEU A 1 97 ? -12.827 -3.476 4.872 1.00 97.31 97 LEU A N 1
ATOM 721 C CA . LEU A 1 97 ? -13.130 -3.285 3.450 1.00 97.31 97 LEU A CA 1
ATOM 722 C C . LEU A 1 97 ? -14.190 -4.276 2.957 1.00 97.31 97 LEU A C 1
ATOM 724 O O . LEU A 1 97 ? -15.036 -3.916 2.143 1.00 97.31 97 LEU A O 1
ATOM 728 N N . LYS A 1 98 ? -14.175 -5.512 3.470 1.00 97.75 98 LYS A N 1
ATOM 729 C CA . LYS A 1 98 ? -15.220 -6.503 3.178 1.00 97.75 98 LYS A CA 1
ATOM 730 C C . LYS A 1 98 ? -16.577 -6.082 3.743 1.00 97.75 98 LYS A C 1
ATOM 732 O O . LYS A 1 98 ? -17.568 -6.182 3.026 1.00 97.75 98 LYS A O 1
ATOM 737 N N . ASP A 1 99 ? -16.621 -5.582 4.980 1.00 98.25 99 ASP A N 1
ATOM 738 C CA . ASP A 1 99 ? -17.864 -5.058 5.562 1.00 98.25 99 ASP A CA 1
ATOM 739 C C . ASP A 1 99 ? -18.355 -3.840 4.776 1.00 98.25 99 ASP A C 1
ATOM 741 O O . ASP A 1 99 ? -19.524 -3.779 4.417 1.00 98.25 99 ASP A O 1
ATOM 745 N N . ALA A 1 100 ? -17.456 -2.929 4.389 1.00 98.00 100 ALA A N 1
ATOM 746 C CA . ALA A 1 100 ? -17.811 -1.766 3.579 1.00 98.00 100 ALA A CA 1
ATOM 747 C C . ALA A 1 100 ? -18.304 -2.114 2.168 1.00 98.00 100 ALA A C 1
ATOM 749 O O . ALA A 1 100 ? -19.132 -1.395 1.616 1.00 98.00 100 ALA A O 1
ATOM 750 N N . GLN A 1 101 ? -17.830 -3.216 1.584 1.0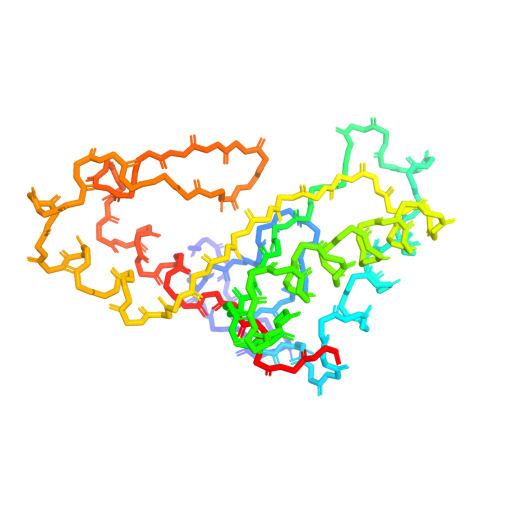0 98.12 101 GLN A N 1
ATOM 751 C CA . GLN A 1 101 ? -18.339 -3.720 0.309 1.00 98.12 101 GLN A CA 1
ATOM 752 C C . GLN A 1 101 ? -19.756 -4.298 0.454 1.00 98.12 101 GLN A C 1
ATOM 754 O O . GLN A 1 101 ? -20.575 -4.134 -0.447 1.00 98.12 101 GLN A O 1
ATOM 759 N N . ALA A 1 102 ? -20.044 -4.981 1.566 1.00 98.06 102 ALA A N 1
ATOM 760 C CA . ALA A 1 102 ? -21.364 -5.551 1.842 1.00 98.06 102 ALA A CA 1
ATOM 761 C C . ALA A 1 102 ? -22.385 -4.502 2.324 1.00 98.06 102 ALA A C 1
ATOM 763 O O . ALA A 1 102 ? -23.576 -4.638 2.050 1.00 98.06 102 ALA A O 1
ATOM 764 N N . HIS A 1 103 ? -21.911 -3.471 3.026 1.00 97.69 103 HIS A N 1
ATOM 765 C CA . HIS A 1 103 ? -22.706 -2.463 3.730 1.00 97.69 103 HIS A CA 1
ATOM 766 C C . HIS A 1 103 ? -22.187 -1.036 3.464 1.00 97.69 103 HIS A C 1
ATOM 768 O O . HIS A 1 103 ? -21.756 -0.352 4.402 1.00 97.69 103 HIS A O 1
ATOM 774 N N . PRO A 1 104 ? -22.188 -0.552 2.206 1.00 96.88 104 PRO A N 1
ATOM 775 C CA . PRO A 1 104 ? -21.626 0.757 1.856 1.00 96.88 104 PRO A CA 1
ATOM 776 C C . PRO A 1 104 ? -22.281 1.926 2.613 1.00 96.88 104 PRO A C 1
ATOM 778 O O . PRO A 1 104 ? -21.627 2.931 2.886 1.00 96.88 104 PRO A O 1
ATOM 781 N N . GLU A 1 105 ? -23.541 1.785 3.030 1.00 97.19 105 GLU A N 1
ATOM 782 C CA . GLU A 1 105 ? -24.288 2.770 3.817 1.00 97.19 105 GLU A CA 1
ATOM 783 C C . GLU A 1 105 ? -23.687 3.052 5.201 1.00 97.19 105 GLU A C 1
ATOM 785 O O . GLU A 1 105 ? -23.871 4.145 5.738 1.00 97.19 105 GLU A O 1
ATOM 790 N N . LYS A 1 106 ? -22.945 2.097 5.778 1.00 97.94 106 LYS A N 1
ATOM 791 C CA . LYS A 1 106 ? -22.228 2.290 7.050 1.00 97.94 106 LYS A CA 1
ATOM 792 C C . LYS A 1 106 ? -20.931 3.082 6.875 1.00 97.94 106 LYS A C 1
ATOM 794 O O . LYS A 1 106 ? -20.392 3.601 7.851 1.00 97.94 106 LYS A O 1
ATOM 799 N N . TYR A 1 107 ? -20.434 3.176 5.643 1.00 97.50 107 TYR A N 1
ATOM 800 C CA . TYR A 1 107 ? -19.116 3.706 5.303 1.00 97.50 107 TYR A CA 1
ATOM 801 C C . TYR A 1 107 ? -19.180 4.776 4.197 1.00 97.50 107 TYR A C 1
ATOM 803 O O . TYR A 1 107 ? -18.378 4.730 3.261 1.00 97.50 107 TYR A O 1
ATOM 811 N N . PRO A 1 108 ? -20.080 5.777 4.288 1.00 94.12 108 PRO A N 1
ATOM 812 C CA . PRO A 1 108 ? -20.357 6.699 3.182 1.00 94.12 108 PRO A CA 1
ATOM 813 C C . PRO A 1 108 ? -19.151 7.565 2.789 1.00 94.12 108 PRO A C 1
ATOM 815 O O . PRO A 1 108 ? -19.098 8.086 1.682 1.00 94.12 108 PRO A O 1
ATOM 818 N N . THR A 1 109 ? -18.181 7.728 3.691 1.00 96.81 109 THR A N 1
ATOM 819 C CA . THR A 1 109 ? -16.974 8.541 3.490 1.00 96.81 109 THR A CA 1
ATOM 820 C C . THR A 1 109 ? -15.684 7.726 3.565 1.00 96.81 109 THR A C 1
ATOM 822 O O . THR A 1 109 ? -14.592 8.306 3.583 1.00 96.81 109 THR A O 1
ATOM 825 N N . LEU A 1 110 ? -15.772 6.387 3.606 1.00 97.50 110 LEU A N 1
ATOM 826 C CA . LEU A 1 110 ? -14.585 5.535 3.643 1.00 97.50 110 LEU A CA 1
ATOM 827 C C . LEU A 1 110 ? -13.753 5.781 2.389 1.00 97.50 110 LEU A C 1
ATOM 829 O O . LEU A 1 110 ? -14.154 5.460 1.272 1.00 97.50 110 LEU A O 1
ATOM 833 N N . THR A 1 111 ? -12.585 6.374 2.600 1.00 97.81 111 THR A N 1
ATOM 834 C CA . THR A 1 111 ? -11.706 6.842 1.538 1.00 97.81 111 THR A CA 1
ATOM 835 C C . THR A 1 111 ? -10.496 5.929 1.449 1.00 97.81 111 THR A C 1
ATOM 837 O O . THR A 1 111 ? -9.824 5.697 2.451 1.00 97.81 111 THR A O 1
ATOM 840 N N . VAL A 1 112 ? -10.191 5.443 0.249 1.00 97.25 112 VAL A N 1
ATOM 841 C CA . VAL A 1 112 ? -9.031 4.579 -0.005 1.00 97.25 112 VAL A CA 1
ATOM 842 C C . VAL A 1 112 ? -8.069 5.242 -0.984 1.00 97.25 112 VAL A C 1
ATOM 844 O O . VAL A 1 112 ? -8.481 5.916 -1.930 1.00 97.25 112 VAL A O 1
ATOM 847 N N . ARG A 1 113 ? -6.764 5.048 -0.772 1.00 96.94 113 ARG A N 1
ATOM 848 C CA . ARG A 1 113 ? -5.716 5.408 -1.736 1.00 96.94 113 ARG A CA 1
ATOM 849 C C . ARG A 1 113 ? -5.520 4.257 -2.720 1.00 96.94 113 ARG A C 1
ATOM 851 O O . ARG A 1 113 ? -5.300 3.129 -2.284 1.00 96.94 113 ARG A O 1
ATOM 858 N N . VAL A 1 114 ? -5.563 4.520 -4.029 1.00 90.88 114 VAL A N 1
ATOM 859 C CA . VAL A 1 114 ? -5.533 3.441 -5.042 1.00 90.88 114 VAL A CA 1
ATOM 860 C C . VAL A 1 114 ? -4.306 3.449 -5.954 1.00 90.88 114 VAL A C 1
ATOM 862 O O . VAL A 1 114 ? -3.694 2.400 -6.124 1.00 90.88 114 VAL A O 1
ATOM 865 N N . SER A 1 115 ? -3.935 4.574 -6.570 1.00 88.88 115 SER A N 1
ATOM 866 C CA . SER A 1 115 ? -2.827 4.596 -7.551 1.00 88.88 115 SER A CA 1
ATOM 867 C C . SER A 1 115 ? -2.212 5.988 -7.762 1.00 88.88 115 SER A C 1
ATOM 869 O O . SER A 1 115 ? -1.790 6.329 -8.862 1.00 88.88 115 SER A O 1
ATOM 871 N N . GLY A 1 116 ? -2.212 6.823 -6.722 1.00 85.31 116 GLY A N 1
ATOM 872 C CA . GLY A 1 116 ? -1.751 8.225 -6.774 1.00 85.31 116 GLY A CA 1
ATOM 873 C C . GLY A 1 116 ? -2.820 9.245 -6.369 1.00 85.31 116 GLY A C 1
ATOM 874 O O . GLY A 1 116 ? -2.549 10.435 -6.305 1.00 85.31 116 GLY A O 1
ATOM 875 N N . TYR A 1 117 ? -4.032 8.775 -6.074 1.00 89.75 117 TYR A N 1
ATOM 876 C CA . TYR A 1 117 ? -5.180 9.583 -5.672 1.00 89.75 117 TYR A CA 1
ATOM 877 C C . TYR A 1 117 ? -6.073 8.801 -4.699 1.00 89.75 117 TYR A C 1
ATOM 879 O O . TYR A 1 117 ? -5.846 7.606 -4.454 1.00 89.75 117 TYR A O 1
ATOM 887 N N . CYS A 1 118 ? -7.063 9.485 -4.128 1.00 95.19 118 CYS A N 1
ATOM 888 C CA . CYS A 1 118 ? -8.078 8.903 -3.260 1.00 95.19 118 CYS A CA 1
ATOM 889 C C . CYS A 1 118 ? -9.448 8.829 -3.944 1.00 95.19 118 CYS A C 1
ATOM 891 O O . CYS A 1 118 ? -9.771 9.648 -4.801 1.00 95.19 118 CYS A O 1
ATOM 893 N N . VAL A 1 119 ? -10.245 7.847 -3.530 1.00 96.31 119 VAL A N 1
ATOM 894 C CA . VAL A 1 119 ? -11.643 7.649 -3.942 1.00 96.31 119 VAL A CA 1
ATOM 895 C C . VAL A 1 119 ? -12.466 7.216 -2.741 1.00 96.31 119 VAL A C 1
ATOM 897 O O . VAL A 1 119 ? -11.925 6.594 -1.819 1.00 96.31 119 VAL A O 1
ATOM 900 N N . TYR A 1 120 ? -13.768 7.491 -2.763 1.00 97.69 120 TYR A N 1
ATOM 901 C CA . TYR A 1 120 ? -14.678 6.804 -1.859 1.00 97.69 120 TYR A CA 1
ATOM 902 C C . TYR A 1 120 ? -14.798 5.346 -2.285 1.00 97.69 120 TYR A C 1
ATOM 904 O O . TYR A 1 120 ? -14.981 5.030 -3.459 1.00 97.69 120 TYR A O 1
ATOM 912 N N . PHE A 1 121 ? -14.670 4.439 -1.323 1.00 97.81 121 PHE A N 1
ATOM 913 C CA . PHE A 1 121 ? -14.709 3.007 -1.588 1.00 97.81 121 PHE A CA 1
ATOM 914 C C . PHE A 1 121 ? -16.070 2.565 -2.146 1.00 97.81 121 PHE A C 1
ATOM 916 O O . PHE A 1 121 ? -16.131 1.683 -3.001 1.00 97.81 121 PHE A O 1
ATOM 923 N N . ALA A 1 122 ? -17.147 3.226 -1.714 1.00 96.56 122 ALA A N 1
ATOM 924 C CA . ALA A 1 122 ? -18.504 2.993 -2.201 1.00 96.56 122 ALA A CA 1
ATOM 925 C C . ALA A 1 122 ? -18.710 3.401 -3.674 1.00 96.56 122 ALA A C 1
ATOM 927 O O . ALA A 1 122 ? -19.581 2.838 -4.331 1.00 96.56 122 ALA A O 1
ATOM 928 N N . ASP A 1 123 ? -17.892 4.316 -4.208 1.00 96.00 123 ASP A N 1
ATOM 929 C CA . ASP A 1 123 ? -17.987 4.772 -5.604 1.00 96.00 123 ASP A CA 1
ATOM 930 C C . ASP A 1 123 ? -17.301 3.809 -6.588 1.00 96.00 123 ASP A C 1
ATOM 932 O O . ASP A 1 123 ? -17.437 3.939 -7.807 1.00 96.00 123 ASP A O 1
ATOM 936 N N . LEU A 1 124 ? -16.539 2.838 -6.077 1.00 96.19 124 LEU A N 1
ATOM 937 C CA . LEU A 1 124 ? -15.874 1.832 -6.895 1.00 96.19 124 LEU A CA 1
ATOM 938 C C . LEU A 1 124 ? -16.852 0.737 -7.324 1.00 96.19 124 LEU A C 1
ATOM 940 O O . LEU A 1 124 ? -17.696 0.276 -6.559 1.00 96.19 124 LEU A O 1
ATOM 944 N N . THR A 1 125 ? -16.673 0.239 -8.547 1.00 96.75 125 THR A N 1
ATOM 945 C CA . THR A 1 125 ? -17.355 -0.984 -8.991 1.00 96.75 125 THR A CA 1
ATOM 946 C C . THR A 1 125 ? -16.921 -2.185 -8.144 1.00 96.75 125 THR A C 1
ATOM 948 O O . THR A 1 125 ? -15.807 -2.209 -7.619 1.00 96.75 125 THR A O 1
ATOM 951 N N . LYS A 1 126 ? -17.754 -3.233 -8.073 1.00 96.38 126 LYS A N 1
ATOM 952 C CA . LYS A 1 126 ? -17.434 -4.471 -7.335 1.00 96.38 126 LYS A CA 1
ATOM 953 C C . LYS A 1 126 ? -16.061 -5.041 -7.706 1.00 96.38 126 LYS A C 1
ATOM 955 O O . LYS A 1 126 ? -15.290 -5.399 -6.827 1.00 96.38 126 LYS A O 1
ATOM 960 N N . GLU A 1 127 ? -15.737 -5.061 -8.997 1.00 93.38 127 GLU A N 1
ATOM 961 C CA . GLU A 1 127 ? -14.443 -5.539 -9.495 1.00 93.38 127 GLU A CA 1
ATOM 962 C C . GLU A 1 127 ? -13.269 -4.684 -8.985 1.00 93.38 127 GLU A C 1
ATOM 964 O O . GLU A 1 127 ? -12.241 -5.220 -8.583 1.00 93.38 127 GLU A O 1
ATOM 969 N N . GLN A 1 128 ? -13.418 -3.357 -8.959 1.00 93.50 128 GLN A N 1
ATOM 970 C CA . GLN A 1 128 ? -12.391 -2.451 -8.433 1.00 93.50 128 GLN A CA 1
ATOM 971 C C . GLN A 1 128 ? -12.249 -2.561 -6.911 1.00 93.50 128 GLN A C 1
ATOM 973 O O . GLN A 1 128 ? -11.142 -2.468 -6.388 1.00 93.50 128 GLN A O 1
ATOM 978 N N . GLN A 1 129 ? -13.352 -2.767 -6.192 1.00 96.44 129 GLN A N 1
ATOM 979 C CA . GLN A 1 129 ? -13.309 -3.033 -4.756 1.00 96.44 129 GLN A CA 1
ATOM 980 C C . GLN A 1 129 ? -12.594 -4.353 -4.461 1.00 96.44 129 GLN A C 1
ATOM 982 O O . GLN A 1 129 ? -11.773 -4.406 -3.549 1.00 96.44 129 GLN A O 1
ATOM 987 N N . ASP A 1 130 ? -12.863 -5.394 -5.251 1.00 94.69 130 ASP A N 1
ATOM 988 C CA . ASP A 1 130 ? -12.201 -6.693 -5.123 1.00 94.69 130 ASP A CA 1
ATOM 989 C C . ASP A 1 130 ? -10.699 -6.586 -5.390 1.00 94.69 130 ASP A C 1
ATOM 991 O O . ASP A 1 130 ? -9.910 -7.140 -4.624 1.00 94.69 130 ASP A O 1
ATOM 995 N N . ASP A 1 131 ? -10.294 -5.796 -6.392 1.00 91.00 131 ASP A N 1
ATOM 996 C CA . ASP A 1 131 ? -8.887 -5.446 -6.604 1.00 91.00 131 ASP A CA 1
ATOM 997 C C . ASP A 1 131 ? -8.289 -4.801 -5.347 1.00 91.00 131 ASP A C 1
ATOM 999 O O . ASP A 1 131 ? -7.300 -5.307 -4.821 1.00 91.00 131 ASP A O 1
ATOM 1003 N N . VAL A 1 132 ? -8.918 -3.756 -4.794 1.00 93.56 132 VAL A N 1
ATOM 1004 C CA . VAL A 1 132 ? -8.434 -3.074 -3.579 1.00 93.56 132 VAL A CA 1
ATOM 1005 C C . VAL A 1 132 ? -8.321 -4.028 -2.384 1.00 93.56 132 VAL A C 1
ATOM 1007 O O . VAL A 1 132 ? -7.299 -4.014 -1.700 1.00 93.56 132 VAL A O 1
ATOM 1010 N N . ILE A 1 133 ? -9.320 -4.883 -2.149 1.00 94.31 133 ILE A N 1
ATOM 1011 C CA . ILE A 1 133 ? -9.325 -5.871 -1.056 1.00 94.31 133 ILE A CA 1
ATOM 1012 C C . ILE A 1 133 ? -8.214 -6.918 -1.235 1.00 94.31 133 ILE A C 1
ATOM 1014 O O . ILE A 1 133 ? -7.624 -7.369 -0.246 1.00 94.31 133 ILE A O 1
ATOM 1018 N N . SER A 1 134 ? -7.933 -7.316 -2.480 1.00 89.94 134 SER A N 1
ATOM 1019 C CA . SER A 1 134 ? -6.951 -8.357 -2.810 1.00 89.94 134 SER A CA 1
ATOM 1020 C C . SER A 1 134 ? -5.497 -7.922 -2.610 1.00 89.94 134 SER A C 1
ATOM 1022 O O . SER A 1 134 ? -4.618 -8.773 -2.460 1.00 89.94 134 SER A O 1
ATOM 1024 N N . ARG A 1 135 ? -5.244 -6.608 -2.557 1.00 90.12 135 ARG A N 1
ATOM 1025 C CA . ARG A 1 135 ? -3.906 -6.034 -2.379 1.00 90.12 135 ARG A CA 1
ATOM 1026 C C . ARG A 1 135 ? -3.256 -6.466 -1.067 1.00 90.12 135 ARG A C 1
ATOM 1028 O O . ARG A 1 135 ? -3.912 -6.883 -0.104 1.00 90.12 135 ARG A O 1
ATOM 1035 N N . THR A 1 136 ? -1.936 -6.321 -1.036 1.00 90.88 136 THR A N 1
ATOM 1036 C CA . THR A 1 136 ? -1.110 -6.576 0.141 1.00 90.88 136 THR A CA 1
ATOM 1037 C C . THR A 1 136 ? -1.406 -5.545 1.234 1.00 90.88 136 THR A C 1
ATOM 1039 O O . THR A 1 136 ? -1.266 -4.340 1.023 1.00 90.88 136 THR A O 1
ATOM 1042 N N . TYR A 1 137 ? -1.801 -6.042 2.408 1.00 93.31 137 TYR A N 1
ATOM 1043 C CA . TYR A 1 137 ? -1.832 -5.295 3.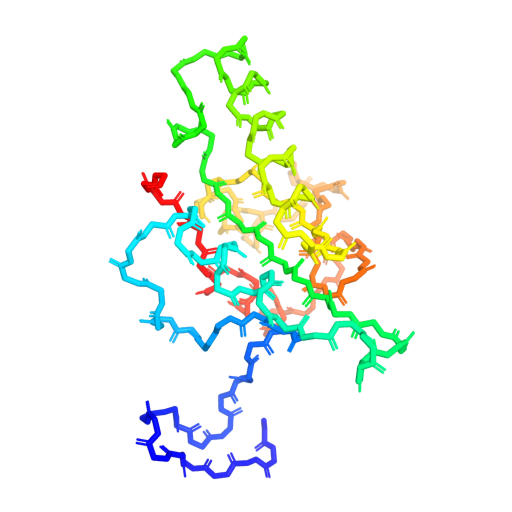663 1.00 93.31 137 TYR A CA 1
ATOM 1044 C C . TYR A 1 137 ? -0.825 -5.956 4.592 1.00 93.31 137 TYR A C 1
ATOM 1046 O O . TYR A 1 137 ? -1.014 -7.107 4.977 1.00 93.31 137 TYR A O 1
ATOM 1054 N N . PHE A 1 138 ? 0.276 -5.268 4.883 1.00 93.62 138 PHE A N 1
ATOM 1055 C CA . PHE A 1 138 ? 1.354 -5.846 5.672 1.00 93.62 138 PHE A CA 1
ATOM 1056 C C . PHE A 1 138 ? 0.898 -6.121 7.105 1.00 93.62 138 PHE A C 1
ATOM 1058 O O . PHE A 1 138 ? 0.368 -5.237 7.781 1.00 93.62 138 PHE A O 1
ATOM 1065 N N . GLU A 1 139 ? 1.134 -7.358 7.539 1.00 91.25 139 GLU A N 1
ATOM 1066 C CA . GLU A 1 139 ? 0.899 -7.832 8.907 1.00 91.25 139 GLU A CA 1
ATOM 1067 C C . GLU A 1 139 ? 2.193 -7.839 9.746 1.00 91.25 139 GLU A C 1
ATOM 1069 O O . GLU A 1 139 ? 2.137 -7.912 10.973 1.00 91.25 139 GLU A O 1
ATOM 1074 N N . ALA A 1 140 ? 3.350 -7.670 9.099 1.00 89.38 140 ALA A N 1
ATOM 1075 C CA . ALA A 1 140 ? 4.667 -7.531 9.717 1.00 89.38 140 ALA A CA 1
ATOM 1076 C C . ALA A 1 140 ? 5.449 -6.363 9.087 1.00 89.38 140 ALA A C 1
ATOM 1078 O O . ALA A 1 140 ? 5.314 -6.102 7.885 1.00 89.38 140 ALA A O 1
ATOM 1079 N N . MET A 1 141 ? 6.251 -5.678 9.911 1.00 88.56 141 MET A N 1
ATOM 1080 C CA . MET A 1 141 ? 7.131 -4.580 9.490 1.00 88.56 141 MET A CA 1
ATOM 1081 C C . MET A 1 141 ? 8.322 -5.066 8.671 1.00 88.56 141 MET A C 1
ATOM 1083 O O . MET A 1 141 ? 8.871 -6.139 8.994 1.00 88.56 141 MET A O 1
#